Protein AF-A0A0L8I7S3-F1 (afdb_monomer)

Structure (mmCIF, N/CA/C/O backbone):
data_AF-A0A0L8I7S3-F1
#
_entry.id   AF-A0A0L8I7S3-F1
#
loop_
_atom_site.group_PDB
_atom_site.id
_atom_site.type_symbol
_atom_site.label_atom_id
_atom_site.label_alt_id
_atom_site.label_comp_id
_atom_site.label_asym_id
_atom_site.label_entity_id
_atom_site.label_seq_id
_atom_site.pdbx_PDB_ins_code
_atom_site.Cartn_x
_atom_site.Cartn_y
_atom_site.Cartn_z
_atom_site.occupancy
_atom_site.B_iso_or_equiv
_atom_site.auth_seq_id
_atom_site.auth_comp_id
_atom_site.auth_asym_id
_atom_site.auth_atom_id
_atom_site.pdbx_PDB_model_num
ATOM 1 N N . MET A 1 1 ? -35.357 -2.243 41.987 1.00 73.50 1 MET A N 1
ATOM 2 C CA . MET A 1 1 ? -34.993 -0.809 42.038 1.00 73.50 1 MET A CA 1
ATOM 3 C C . MET A 1 1 ? -33.481 -0.613 42.069 1.00 73.50 1 MET A C 1
ATOM 5 O O . MET A 1 1 ? -32.940 -0.240 41.046 1.00 73.50 1 MET A O 1
ATOM 9 N N . LEU A 1 2 ? -32.774 -0.870 43.178 1.00 90.94 2 LEU A N 1
ATOM 10 C CA . LEU A 1 2 ? -31.317 -0.629 43.246 1.00 90.94 2 LEU A CA 1
ATOM 11 C C . LEU A 1 2 ? -30.505 -1.664 42.439 1.00 90.94 2 LEU A C 1
ATOM 13 O O . LEU A 1 2 ? -29.632 -1.281 41.669 1.00 90.94 2 LEU A O 1
ATOM 17 N N . GLU A 1 3 ? -30.883 -2.942 42.532 1.00 90.94 3 GLU A N 1
ATOM 18 C CA . GLU A 1 3 ? -30.326 -4.035 41.712 1.00 90.94 3 GLU A CA 1
ATOM 19 C C . GLU A 1 3 ? -30.534 -3.807 40.210 1.00 90.94 3 GLU A C 1
ATOM 21 O O . GLU A 1 3 ? -29.585 -3.885 39.444 1.00 90.94 3 GLU A O 1
ATOM 26 N N . GLU A 1 4 ? -31.743 -3.425 39.789 1.00 91.00 4 GLU A N 1
ATOM 27 C CA . GLU A 1 4 ? -32.049 -3.143 38.375 1.00 91.00 4 GLU A CA 1
ATOM 28 C C . GLU A 1 4 ? -31.224 -1.970 37.814 1.00 91.00 4 GLU A C 1
ATOM 30 O O . GLU A 1 4 ? -30.902 -1.947 36.628 1.00 91.00 4 GLU A O 1
ATOM 35 N N . PHE A 1 5 ? -30.884 -0.974 38.642 1.00 93.06 5 PHE A N 1
ATOM 36 C CA . PHE A 1 5 ? -29.997 0.114 38.224 1.00 93.06 5 PHE A CA 1
ATOM 37 C C . PHE A 1 5 ? -28.530 -0.320 38.162 1.00 93.06 5 PHE A C 1
ATOM 39 O O . PHE A 1 5 ? -27.816 0.141 37.275 1.00 93.06 5 PHE A O 1
ATOM 46 N N . GLN A 1 6 ? -28.084 -1.206 39.057 1.00 93.94 6 GLN A N 1
ATOM 47 C CA . GLN A 1 6 ? -26.744 -1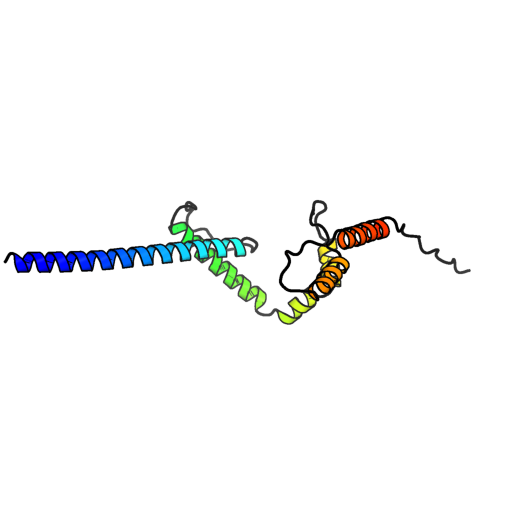.795 38.979 1.00 93.94 6 GLN A CA 1
ATOM 48 C C . GLN A 1 6 ? -26.585 -2.690 37.750 1.00 93.94 6 GLN A C 1
ATOM 50 O O . GLN A 1 6 ? -25.569 -2.594 37.070 1.00 93.94 6 GLN A O 1
ATOM 55 N N . GLU A 1 7 ? -27.591 -3.501 37.430 1.00 94.56 7 GLU A N 1
ATOM 56 C CA . GLU A 1 7 ? -27.575 -4.377 36.258 1.00 94.56 7 GLU A CA 1
ATOM 57 C C . GLU A 1 7 ? -27.499 -3.565 34.958 1.00 94.56 7 GLU A C 1
ATOM 59 O O . GLU A 1 7 ? -26.630 -3.810 34.126 1.00 94.56 7 GLU A O 1
ATOM 64 N N . LYS A 1 8 ? -28.317 -2.510 34.829 1.00 94.62 8 LYS A N 1
ATOM 65 C CA . LYS A 1 8 ? -28.259 -1.590 33.679 1.00 94.62 8 LYS A CA 1
ATOM 66 C C . LYS A 1 8 ? -26.931 -0.851 33.565 1.00 94.62 8 LYS A C 1
ATOM 68 O O . LYS A 1 8 ? -26.450 -0.633 32.458 1.00 94.62 8 LYS A O 1
ATOM 73 N N . LEU A 1 9 ? -26.353 -0.435 34.693 1.00 95.12 9 LEU A N 1
ATOM 74 C CA . LEU A 1 9 ? -25.041 0.207 34.693 1.00 95.12 9 LEU A CA 1
ATOM 75 C C . LEU A 1 9 ? -23.974 -0.760 34.176 1.00 95.12 9 LEU A C 1
ATOM 77 O O . LEU A 1 9 ? -23.171 -0.383 33.331 1.00 95.12 9 LEU A O 1
ATOM 81 N N . GLN A 1 10 ? -24.000 -2.006 34.644 1.00 95.88 10 GLN A N 1
ATOM 82 C CA . GLN A 1 10 ? -23.055 -3.031 34.224 1.00 95.88 10 GLN A CA 1
ATOM 83 C C . GLN A 1 10 ? -23.213 -3.373 32.734 1.00 95.88 10 GLN A C 1
ATOM 85 O O . GLN A 1 10 ? -22.217 -3.493 32.021 1.00 95.88 10 GLN A O 1
ATOM 90 N N . GLU A 1 11 ? -24.448 -3.469 32.238 1.00 96.00 11 GLU A N 1
ATOM 91 C CA . GLU A 1 11 ? -24.731 -3.673 30.815 1.00 96.00 11 GLU A CA 1
ATOM 92 C C . GLU A 1 11 ? -24.177 -2.518 29.962 1.00 96.00 11 GLU A C 1
ATOM 94 O O . GLU A 1 11 ? -23.434 -2.757 29.008 1.00 96.00 11 GLU A O 1
ATOM 99 N N . GLU A 1 12 ? -24.428 -1.265 30.346 1.00 95.56 12 GLU A N 1
ATOM 100 C CA . GLU A 1 12 ? -23.877 -0.098 29.645 1.00 95.56 12 GLU A CA 1
ATOM 101 C C . GLU A 1 12 ? -22.346 -0.025 29.710 1.00 95.56 12 GLU A C 1
ATOM 103 O O . GLU A 1 12 ? -21.699 0.293 28.713 1.00 95.56 12 GLU A O 1
ATOM 108 N N . GLU A 1 13 ? -21.727 -0.369 30.841 1.00 96.06 13 GLU A N 1
ATOM 109 C CA . GLU A 1 13 ? -20.265 -0.420 30.960 1.00 96.06 13 GLU A CA 1
ATOM 110 C C . GLU A 1 13 ? -19.651 -1.471 30.026 1.00 96.06 13 GLU A C 1
ATOM 112 O O . GLU A 1 13 ? -18.643 -1.200 29.363 1.00 96.06 13 GLU A O 1
ATOM 117 N N . THR A 1 14 ? -20.275 -2.648 29.914 1.00 96.38 14 THR A N 1
ATOM 118 C CA . THR A 1 14 ? -19.828 -3.687 28.975 1.00 96.38 14 THR A CA 1
ATOM 119 C C . THR A 1 14 ? -20.013 -3.255 27.522 1.00 96.38 14 THR A C 1
ATOM 121 O O . THR A 1 14 ? -19.062 -3.326 26.742 1.00 96.38 14 THR A O 1
ATOM 124 N N . SER A 1 15 ? -21.182 -2.712 27.173 1.00 95.94 15 SER A N 1
ATOM 125 C CA . SER A 1 15 ? -21.485 -2.183 25.839 1.00 95.94 15 SER A CA 1
ATOM 126 C C . SER A 1 15 ? -20.501 -1.084 25.435 1.00 95.94 15 SER A C 1
ATOM 128 O O . SER A 1 15 ? -19.911 -1.113 24.348 1.00 95.94 15 SER A O 1
ATOM 130 N N . ARG A 1 16 ? -20.227 -0.149 26.350 1.00 96.81 16 ARG A N 1
ATOM 131 C CA . ARG A 1 16 ? -19.234 0.903 26.154 1.00 96.81 16 ARG A CA 1
ATOM 132 C C . ARG A 1 16 ? -17.846 0.321 25.903 1.00 96.81 16 ARG A C 1
ATOM 134 O O . ARG A 1 16 ? -17.186 0.744 24.955 1.00 96.81 16 ARG A O 1
ATOM 141 N N . SER A 1 17 ? -17.411 -0.649 26.707 1.00 96.81 17 SER A N 1
ATOM 142 C CA . SER A 1 17 ? -16.110 -1.302 26.521 1.00 96.81 17 SER A CA 1
ATOM 143 C C . SER A 1 17 ? -16.010 -1.992 25.157 1.00 96.81 17 SER A C 1
ATOM 145 O O . SER A 1 17 ? -14.991 -1.898 24.469 1.00 96.81 17 SER A O 1
ATOM 147 N N . GLU A 1 18 ? -17.076 -2.648 24.700 1.00 97.06 18 GLU A N 1
ATOM 148 C CA . GLU A 1 18 ? -17.108 -3.252 23.369 1.00 97.06 18 GLU A CA 1
ATOM 149 C C . GLU A 1 18 ? -16.996 -2.219 22.245 1.00 97.06 18 GLU A C 1
ATOM 151 O O . GLU A 1 18 ? -16.285 -2.451 21.261 1.00 97.06 18 GLU A O 1
ATOM 156 N N . ILE A 1 19 ? -17.698 -1.091 22.366 1.00 97.19 19 ILE A N 1
ATOM 157 C CA . ILE A 1 19 ? -17.658 -0.007 21.380 1.00 97.19 19 ILE A CA 1
ATOM 158 C C . ILE A 1 19 ? -16.269 0.636 21.351 1.00 97.19 19 ILE A C 1
ATOM 160 O O . ILE A 1 19 ? -15.730 0.838 20.262 1.00 97.19 19 ILE A O 1
ATOM 164 N N . GLU A 1 20 ? -15.656 0.892 22.509 1.00 97.19 20 GLU A N 1
ATOM 165 C CA . GLU A 1 20 ? -14.284 1.409 22.603 1.00 97.19 20 GLU A CA 1
ATOM 166 C C . GLU A 1 20 ? -13.292 0.462 21.904 1.00 97.19 20 GLU A C 1
ATOM 168 O O . GLU A 1 20 ? -12.512 0.892 21.050 1.00 97.19 20 GLU A O 1
ATOM 173 N N . ASN A 1 21 ? -13.399 -0.847 22.153 1.00 97.19 21 ASN A N 1
ATOM 174 C CA . ASN A 1 21 ? -12.572 -1.857 21.488 1.00 97.19 21 ASN A CA 1
ATOM 175 C C . ASN A 1 21 ? -12.791 -1.902 19.964 1.00 97.19 21 ASN A C 1
ATOM 177 O O . ASN A 1 21 ? -11.841 -2.077 19.194 1.00 97.19 21 ASN A O 1
ATOM 181 N N . LYS A 1 22 ? -14.040 -1.773 19.498 1.00 97.25 22 LYS A N 1
ATOM 182 C CA . LYS A 1 22 ? -14.366 -1.722 18.060 1.00 97.25 22 LYS A CA 1
ATOM 183 C C . LYS A 1 22 ? -13.780 -0.467 17.414 1.00 97.25 22 LYS A C 1
ATOM 185 O O . LYS A 1 22 ? -13.188 -0.566 16.339 1.00 97.25 22 LYS A O 1
ATOM 190 N N . LEU A 1 23 ? -13.892 0.683 18.075 1.00 97.31 23 LEU A N 1
ATOM 191 C CA . LEU A 1 23 ? -13.342 1.949 17.600 1.00 97.31 23 LEU A CA 1
ATOM 192 C C . LEU A 1 23 ? -11.817 1.884 17.481 1.00 97.31 23 LEU A C 1
ATOM 194 O O . LEU A 1 23 ? -11.269 2.271 16.450 1.00 97.31 23 LEU A O 1
ATOM 198 N N . GLU A 1 24 ? -11.132 1.341 18.489 1.00 97.38 24 GLU A N 1
ATOM 199 C CA . GLU A 1 24 ? -9.675 1.197 18.462 1.00 97.38 24 GLU A CA 1
ATOM 200 C C . GLU A 1 24 ? -9.220 0.305 17.297 1.00 97.38 24 GLU A C 1
ATOM 202 O O . GLU A 1 24 ? -8.293 0.653 16.559 1.00 97.38 24 GLU A O 1
ATOM 207 N N . LYS A 1 25 ? -9.908 -0.823 17.075 1.00 97.44 25 LYS A N 1
ATOM 208 C CA . LYS A 1 25 ? -9.645 -1.710 15.931 1.00 97.44 25 LYS A CA 1
ATOM 209 C C . LYS A 1 25 ? -9.826 -0.980 14.601 1.00 97.44 25 LYS A C 1
ATOM 211 O O . LYS A 1 25 ? -8.941 -1.053 13.751 1.00 97.44 25 LYS A O 1
ATOM 216 N N . MET A 1 26 ? -10.927 -0.248 14.430 1.00 97.38 26 MET A N 1
ATOM 217 C CA . MET A 1 26 ? -11.188 0.511 13.202 1.00 97.38 26 MET A CA 1
ATOM 218 C C . MET A 1 26 ? -10.155 1.616 12.981 1.00 97.38 26 MET A C 1
ATOM 220 O O . MET A 1 26 ? -9.677 1.792 11.863 1.00 97.38 26 MET A O 1
ATOM 224 N N . SER A 1 27 ? -9.736 2.306 14.043 1.00 95.94 27 SER A N 1
ATOM 225 C CA . SER A 1 27 ? -8.680 3.315 13.961 1.00 95.94 27 SER A CA 1
ATOM 226 C C . SER A 1 27 ? -7.345 2.713 13.516 1.00 95.94 27 SER A C 1
ATOM 228 O O . SER A 1 27 ? -6.650 3.320 12.701 1.00 95.94 27 SER A O 1
ATOM 230 N N . LYS A 1 28 ? -6.981 1.523 14.016 1.00 96.62 28 LYS A N 1
ATOM 231 C CA . LYS A 1 28 ? -5.761 0.813 13.590 1.00 96.62 28 LYS A CA 1
ATOM 232 C C . LYS A 1 28 ? -5.828 0.418 12.117 1.00 96.62 28 LYS A C 1
ATOM 234 O O . LYS A 1 28 ? -4.866 0.652 11.392 1.00 96.62 28 LYS A O 1
ATOM 239 N N . ILE A 1 29 ? -6.964 -0.120 11.670 1.00 96.50 29 ILE A N 1
ATOM 240 C CA . ILE A 1 29 ? -7.180 -0.487 10.263 1.00 96.50 29 ILE A CA 1
ATOM 241 C C . ILE A 1 29 ? -7.066 0.751 9.367 1.00 96.50 29 ILE A C 1
ATOM 243 O O . ILE A 1 29 ? -6.347 0.722 8.374 1.00 96.50 29 ILE A O 1
ATOM 247 N N . LEU A 1 30 ? -7.706 1.865 9.731 1.00 92.56 30 LEU A N 1
ATOM 248 C CA . LEU A 1 30 ? -7.632 3.108 8.957 1.00 92.56 30 LEU A CA 1
ATOM 249 C C . LEU A 1 30 ? -6.202 3.650 8.854 1.00 92.56 30 LEU A C 1
ATOM 251 O O . LEU A 1 30 ? -5.796 4.107 7.787 1.00 92.56 30 LEU A O 1
ATOM 255 N N . LEU A 1 31 ? -5.418 3.563 9.932 1.00 92.44 31 LEU A N 1
ATOM 256 C CA . LEU A 1 31 ? -4.011 3.960 9.914 1.00 92.44 31 LEU A CA 1
ATOM 257 C C . LEU A 1 31 ? -3.183 3.071 8.972 1.00 92.44 31 LEU A C 1
ATOM 259 O O . LEU A 1 31 ? -2.355 3.577 8.217 1.00 92.44 31 LEU A O 1
ATOM 263 N N . GLN A 1 32 ? -3.431 1.758 8.986 1.00 94.50 32 GLN A N 1
ATOM 264 C CA . GLN A 1 32 ? -2.785 0.809 8.075 1.00 94.50 32 GLN A CA 1
ATOM 265 C C . GLN A 1 32 ? -3.151 1.087 6.616 1.00 94.50 32 GLN A C 1
ATOM 267 O O . GLN A 1 32 ? -2.267 1.099 5.765 1.00 94.50 32 GLN A O 1
ATOM 272 N N . VAL A 1 33 ? -4.428 1.362 6.330 1.00 93.19 33 VAL A N 1
ATOM 273 C CA . VAL A 1 33 ? -4.892 1.726 4.983 1.00 93.19 33 VAL A CA 1
ATOM 274 C C . VAL A 1 33 ? -4.216 3.011 4.516 1.00 93.19 33 VAL A C 1
ATOM 276 O O . VAL A 1 33 ? -3.666 3.031 3.420 1.00 93.19 33 VAL A O 1
ATOM 279 N N . LYS A 1 34 ? -4.173 4.052 5.359 1.00 91.31 34 LYS A N 1
ATOM 280 C CA . LYS A 1 34 ? -3.466 5.301 5.046 1.00 91.31 34 LYS A CA 1
ATOM 281 C C . LYS A 1 34 ? -1.997 5.045 4.701 1.00 91.31 34 LYS A C 1
ATOM 283 O O . LYS A 1 34 ? -1.546 5.456 3.639 1.00 91.31 34 LYS A O 1
ATOM 288 N N . SER A 1 35 ? -1.284 4.308 5.553 1.00 91.06 35 SER A N 1
ATOM 289 C CA . SER A 1 35 ? 0.117 3.950 5.304 1.00 91.06 35 SER A CA 1
ATOM 290 C C . SER A 1 35 ? 0.279 3.150 4.009 1.00 91.06 35 SER A C 1
ATOM 292 O O . SER A 1 35 ? 1.235 3.359 3.271 1.00 91.06 35 SER A O 1
ATOM 294 N N . GLY A 1 36 ? -0.649 2.237 3.709 1.00 92.69 36 GLY A N 1
ATOM 295 C CA . GLY A 1 36 ? -0.651 1.468 2.465 1.00 92.69 36 GLY A CA 1
ATOM 296 C C . GLY A 1 36 ? -0.798 2.350 1.224 1.00 92.69 36 GLY A C 1
ATOM 297 O O . GLY A 1 36 ? -0.101 2.127 0.235 1.00 92.69 36 GLY A O 1
ATOM 298 N N . ILE A 1 37 ? -1.648 3.377 1.294 1.00 92.00 37 ILE A N 1
ATOM 299 C CA . ILE A 1 37 ? -1.823 4.367 0.223 1.00 92.00 37 ILE A CA 1
ATOM 300 C C . ILE A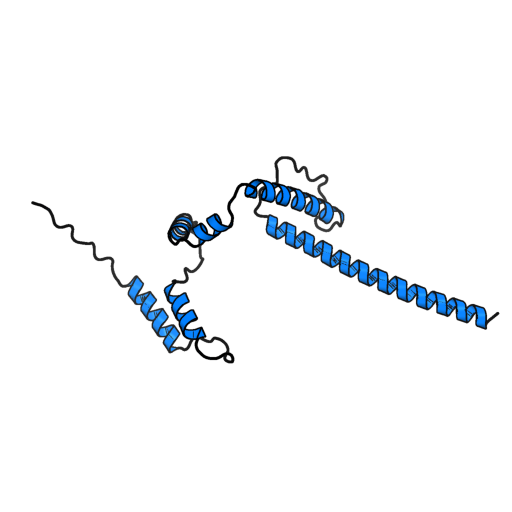 1 37 ? -0.553 5.207 0.056 1.00 92.00 37 ILE A C 1
ATOM 302 O O . ILE A 1 37 ? -0.082 5.357 -1.069 1.00 92.00 37 ILE A O 1
ATOM 306 N N . ASP A 1 38 ? 0.057 5.665 1.154 1.00 89.88 38 ASP A N 1
ATOM 307 C CA . ASP A 1 38 ? 1.330 6.398 1.116 1.00 89.88 38 ASP A CA 1
ATOM 308 C C . ASP A 1 38 ? 2.441 5.558 0.450 1.00 89.88 38 ASP A C 1
ATOM 310 O O . ASP A 1 38 ? 3.156 6.034 -0.435 1.00 89.88 38 ASP A O 1
ATOM 314 N N . HIS A 1 39 ? 2.557 4.275 0.815 1.00 92.38 39 HIS A N 1
ATOM 315 C CA . HIS A 1 39 ? 3.523 3.354 0.203 1.00 92.38 39 HIS A CA 1
ATOM 316 C C . HIS A 1 39 ? 3.260 3.116 -1.285 1.00 92.38 39 HIS A C 1
ATOM 318 O O . HIS A 1 39 ? 4.203 3.011 -2.076 1.00 92.38 39 HIS A O 1
ATOM 324 N N . LEU A 1 40 ? 1.991 3.006 -1.678 1.00 92.25 40 LEU A N 1
ATOM 325 C CA . LEU A 1 40 ? 1.615 2.856 -3.077 1.00 92.25 40 LEU A CA 1
ATOM 326 C C . LEU A 1 40 ? 1.987 4.113 -3.874 1.00 92.25 40 LEU A C 1
ATOM 328 O O . LEU A 1 40 ? 2.595 4.005 -4.939 1.00 92.25 40 LEU A O 1
ATOM 332 N N . ALA A 1 41 ? 1.694 5.295 -3.332 1.00 90.12 41 ALA A N 1
ATOM 333 C CA . ALA A 1 41 ? 2.026 6.572 -3.952 1.00 90.12 41 ALA A CA 1
ATOM 334 C C . ALA A 1 41 ? 3.541 6.734 -4.162 1.00 90.12 41 ALA A C 1
ATOM 336 O O . ALA A 1 41 ? 3.963 7.178 -5.235 1.00 90.12 41 ALA A O 1
ATOM 337 N N . ASP A 1 42 ? 4.355 6.319 -3.187 1.00 90.38 42 ASP A N 1
ATOM 338 C CA . ASP A 1 42 ? 5.819 6.344 -3.282 1.00 90.38 42 ASP A CA 1
ATOM 339 C C . ASP A 1 42 ? 6.340 5.412 -4.389 1.00 90.38 42 ASP A C 1
ATOM 341 O O . ASP A 1 42 ? 7.112 5.832 -5.256 1.00 90.38 42 ASP A O 1
ATOM 345 N N . ARG A 1 43 ? 5.829 4.173 -4.466 1.00 90.81 43 ARG A N 1
ATOM 346 C CA . ARG A 1 43 ? 6.190 3.227 -5.542 1.00 90.81 43 ARG A CA 1
ATOM 347 C C . ARG A 1 43 ? 5.815 3.731 -6.933 1.00 90.81 43 ARG A C 1
ATOM 349 O O . ARG A 1 43 ? 6.532 3.476 -7.898 1.00 90.81 43 ARG A O 1
ATOM 356 N N . LEU A 1 44 ? 4.704 4.453 -7.046 1.00 89.12 44 LEU A N 1
ATOM 357 C CA . LEU A 1 44 ? 4.216 5.004 -8.310 1.00 89.12 44 LEU A CA 1
ATOM 358 C C . LEU A 1 44 ? 4.779 6.407 -8.605 1.00 89.12 44 LEU A C 1
ATOM 360 O O . LEU A 1 44 ? 4.395 7.029 -9.602 1.00 89.12 44 LEU A O 1
ATOM 364 N N . SER A 1 45 ? 5.683 6.938 -7.775 1.00 85.62 45 SER A N 1
ATOM 365 C CA . SER A 1 45 ? 6.233 8.296 -7.913 1.00 85.62 45 SER A CA 1
ATOM 366 C C . SER A 1 45 ? 6.994 8.513 -9.229 1.00 85.62 45 SER A C 1
ATOM 368 O O . SER A 1 45 ? 6.952 9.606 -9.793 1.00 85.62 45 SER A O 1
ATOM 370 N N . HIS A 1 46 ? 7.622 7.464 -9.766 1.00 83.88 46 HIS A N 1
ATOM 371 C CA . HIS A 1 46 ? 8.393 7.510 -11.014 1.00 83.88 46 HIS A CA 1
ATOM 372 C C . HIS A 1 46 ? 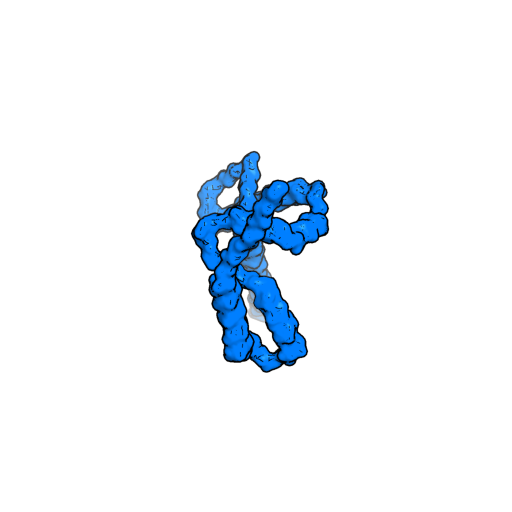7.529 7.524 -12.283 1.00 83.88 46 HIS A C 1
ATOM 374 O O . HIS A 1 46 ? 8.015 7.871 -13.363 1.00 83.88 46 HIS A O 1
ATOM 380 N N . LEU A 1 47 ? 6.249 7.161 -12.173 1.00 83.31 47 LEU A N 1
ATOM 381 C CA . LEU A 1 47 ? 5.320 7.192 -13.295 1.00 83.31 47 LEU A CA 1
ATOM 382 C C . LEU A 1 47 ? 4.838 8.623 -13.533 1.00 83.31 47 LEU A C 1
ATOM 384 O O . LEU A 1 47 ? 4.419 9.328 -12.610 1.00 83.31 47 LEU A O 1
ATOM 388 N N . LYS A 1 48 ? 4.862 9.049 -14.800 1.00 79.62 48 LYS A N 1
ATOM 389 C CA . LYS A 1 48 ? 4.347 10.364 -15.196 1.00 79.62 48 LYS A CA 1
ATOM 390 C C . LYS A 1 48 ? 2.854 10.434 -14.905 1.00 79.62 48 LYS A C 1
ATOM 392 O O . LYS A 1 48 ? 2.095 9.626 -15.441 1.00 79.62 48 LYS A O 1
ATOM 397 N N . THR A 1 49 ? 2.452 11.441 -14.134 1.00 74.75 49 THR A N 1
ATOM 398 C CA . THR A 1 49 ? 1.043 11.749 -13.888 1.00 74.75 49 THR A CA 1
ATOM 399 C C . THR A 1 49 ? 0.298 11.888 -15.223 1.00 74.75 49 THR A C 1
ATOM 401 O O . THR A 1 49 ? 0.797 12.573 -16.128 1.00 74.75 49 THR A O 1
ATOM 404 N N . PRO A 1 50 ? -0.847 11.209 -15.397 1.00 71.19 50 PRO A N 1
ATOM 405 C CA . PRO A 1 50 ? -1.620 11.287 -16.627 1.00 71.19 50 PRO A CA 1
ATOM 406 C C . PRO A 1 50 ? -2.103 12.719 -16.898 1.00 71.19 50 PRO A C 1
ATOM 408 O O . PRO A 1 50 ? -2.367 13.513 -15.994 1.00 71.19 50 PRO A O 1
ATOM 411 N N . LYS A 1 51 ? -2.153 13.077 -18.187 1.00 59.88 51 LYS A N 1
ATOM 412 C CA . LYS A 1 51 ? -2.548 14.411 -18.658 1.00 59.88 51 LYS A CA 1
ATOM 413 C C . LYS A 1 51 ? -4.061 14.557 -18.484 1.00 59.88 51 LYS A C 1
ATOM 415 O O . LYS A 1 51 ? -4.811 14.188 -19.377 1.00 59.88 51 LYS A O 1
ATOM 420 N N . GLY A 1 52 ? -4.487 15.049 -17.330 1.00 59.66 52 GLY A N 1
ATOM 421 C CA . GLY A 1 52 ? -5.902 15.155 -16.968 1.00 59.66 52 GLY A CA 1
ATOM 422 C C . GLY A 1 52 ? -6.124 15.251 -15.463 1.00 59.66 52 GLY A C 1
ATOM 423 O O . GLY A 1 52 ? -7.119 15.829 -15.044 1.00 59.66 52 GLY A O 1
ATOM 424 N N . TYR A 1 53 ? -5.154 14.790 -14.665 1.00 63.41 53 TYR A N 1
ATOM 425 C CA . TYR A 1 53 ? -5.198 14.930 -13.218 1.00 63.41 53 TYR A CA 1
ATOM 426 C C . TYR A 1 53 ? -5.054 16.399 -12.807 1.00 63.41 53 TYR A C 1
ATOM 428 O O . TYR A 1 53 ? -3.953 16.955 -12.724 1.00 63.41 53 TYR A O 1
ATOM 436 N N . THR A 1 54 ? -6.182 17.053 -12.564 1.00 58.41 54 THR A N 1
ATOM 437 C CA . THR A 1 54 ? -6.231 18.288 -11.791 1.00 58.41 54 THR A CA 1
ATOM 438 C C . THR A 1 54 ? -6.432 17.884 -10.342 1.00 58.41 54 THR A C 1
ATOM 440 O O . THR A 1 54 ? -7.536 17.471 -9.997 1.00 58.41 54 THR A O 1
ATOM 443 N N . ALA A 1 55 ? -5.390 17.994 -9.509 1.00 59.69 55 ALA A N 1
ATOM 444 C CA . ALA A 1 55 ? -5.543 17.875 -8.058 1.00 59.69 55 ALA A CA 1
ATOM 445 C C . ALA A 1 55 ? -6.718 18.772 -7.654 1.00 59.69 55 ALA A C 1
ATOM 447 O O . ALA A 1 55 ? -6.654 19.992 -7.856 1.00 59.69 55 ALA A O 1
ATOM 448 N N . SER A 1 56 ? -7.817 18.163 -7.198 1.00 57.31 56 SER A N 1
ATOM 449 C CA . SER A 1 56 ? -9.111 18.853 -7.104 1.00 57.31 56 SER A CA 1
ATOM 450 C C . SER A 1 56 ? -9.065 20.017 -6.108 1.00 57.31 56 SER A C 1
ATOM 452 O O . SER A 1 56 ? -9.918 20.902 -6.140 1.00 57.31 56 SER A O 1
ATOM 454 N N . THR A 1 57 ? -8.037 20.061 -5.263 1.00 58.91 57 THR A N 1
ATOM 455 C CA . THR A 1 57 ? -7.792 21.080 -4.249 1.00 58.91 57 THR A CA 1
ATOM 456 C C . THR A 1 57 ? -6.317 21.005 -3.833 1.00 58.91 57 THR A C 1
ATOM 458 O O . THR A 1 57 ? -5.732 19.926 -3.762 1.00 58.91 57 THR A O 1
ATOM 461 N N . LYS A 1 58 ? -5.671 22.144 -3.538 1.00 63.19 58 LYS A N 1
ATOM 462 C CA . LYS A 1 58 ? -4.340 22.159 -2.895 1.00 63.19 58 LYS A CA 1
ATOM 463 C C . LYS A 1 58 ? -4.496 21.735 -1.432 1.00 63.19 58 LYS A C 1
ATOM 465 O O . LYS A 1 58 ? -4.503 22.577 -0.537 1.00 63.19 58 LYS A O 1
ATOM 470 N N . LEU A 1 59 ? -4.708 20.444 -1.211 1.00 69.19 59 LEU A N 1
ATOM 471 C CA . LEU A 1 59 ? -4.904 19.869 0.111 1.00 69.19 59 LEU A CA 1
ATOM 472 C C . LEU A 1 59 ? -3.571 19.802 0.853 1.00 69.19 59 LEU A C 1
ATOM 474 O O . LEU A 1 59 ? -2.513 19.572 0.264 1.00 69.19 59 LEU A O 1
ATOM 478 N N . SER A 1 60 ? -3.620 20.024 2.166 1.00 72.62 60 SER A N 1
ATOM 479 C CA . SER A 1 60 ? -2.440 19.839 3.008 1.00 72.62 60 SER A CA 1
ATOM 480 C C . SER A 1 60 ? -2.051 18.356 3.011 1.00 72.62 60 SER A C 1
ATOM 482 O O . SER A 1 60 ? -2.939 17.530 3.237 1.00 72.62 60 SER A O 1
ATOM 484 N N . PRO A 1 61 ? -0.759 18.000 2.884 1.00 71.00 61 PRO A N 1
ATOM 485 C CA . PRO A 1 61 ? -0.285 16.613 2.985 1.00 71.00 61 PRO A CA 1
ATOM 486 C C . PRO A 1 61 ? -0.656 15.923 4.307 1.00 71.00 61 PRO A C 1
ATOM 488 O O . PRO A 1 61 ? -0.671 14.703 4.411 1.00 71.00 61 PRO A O 1
ATOM 491 N N . SER A 1 62 ? -0.954 16.707 5.345 1.00 73.19 62 SER A N 1
ATOM 492 C CA . SER A 1 62 ? -1.397 16.215 6.652 1.00 73.19 62 SER A CA 1
ATOM 493 C C . SER A 1 62 ? -2.907 15.971 6.757 1.00 73.19 62 SER A C 1
ATOM 495 O O . SER A 1 62 ? -3.356 15.409 7.755 1.00 73.19 62 SER A O 1
ATOM 497 N N . SER A 1 63 ? -3.700 16.396 5.769 1.00 78.00 63 SER A N 1
ATOM 498 C CA . SER A 1 63 ? -5.157 16.240 5.786 1.00 78.00 63 SER A CA 1
ATOM 499 C C . SER A 1 63 ? -5.578 14.816 5.416 1.00 78.00 63 SER A C 1
ATOM 501 O O . SER A 1 63 ? -4.935 14.157 4.605 1.00 78.00 63 SER A O 1
ATOM 503 N N . ASN A 1 64 ? -6.686 14.333 5.982 1.00 75.94 64 ASN A N 1
ATOM 504 C CA . ASN A 1 64 ? -7.244 13.033 5.587 1.00 75.94 64 ASN A CA 1
ATOM 505 C C . ASN A 1 64 ? -7.768 13.048 4.143 1.00 75.94 64 ASN A C 1
ATOM 507 O O . ASN A 1 64 ? -7.746 12.026 3.470 1.00 75.94 64 ASN A O 1
ATOM 511 N N . GLU A 1 65 ? -8.197 14.211 3.655 1.00 79.75 65 GLU A N 1
ATOM 512 C CA . GLU A 1 65 ? -8.674 14.396 2.284 1.00 79.75 65 GLU A CA 1
ATOM 513 C C . GLU A 1 65 ? -7.547 14.198 1.254 1.00 79.75 65 GLU A C 1
ATOM 515 O O . GLU A 1 65 ? -7.783 13.665 0.175 1.00 79.75 65 GLU A O 1
ATOM 520 N N . TYR A 1 66 ? -6.298 14.520 1.617 1.00 83.44 66 TYR A N 1
ATOM 521 C CA . TYR A 1 66 ? -5.121 14.270 0.777 1.00 83.44 66 TYR A CA 1
ATOM 522 C C . TYR A 1 66 ? -4.904 12.780 0.474 1.00 83.44 66 TYR A C 1
ATOM 524 O O . TYR A 1 66 ? -4.452 12.437 -0.613 1.00 83.44 66 TYR A O 1
ATOM 532 N N . VAL A 1 67 ? -5.279 11.885 1.395 1.00 85.94 67 VAL A N 1
ATOM 533 C CA . VAL A 1 67 ? -5.180 10.428 1.190 1.00 85.94 67 VAL A CA 1
ATOM 534 C C . VAL A 1 67 ? -6.122 9.966 0.074 1.00 85.94 67 VAL A C 1
ATOM 536 O O . VAL A 1 67 ? -5.778 9.068 -0.689 1.00 85.94 67 VAL A O 1
ATOM 539 N N . LEU A 1 68 ? -7.297 10.590 -0.051 1.00 85.94 68 LEU A N 1
ATOM 540 C CA . LEU A 1 68 ? -8.252 10.276 -1.118 1.00 85.94 68 LEU A CA 1
ATOM 541 C C . LEU A 1 68 ? -7.737 10.748 -2.483 1.00 85.94 68 LEU A C 1
ATOM 543 O O . LEU A 1 68 ? -7.826 10.004 -3.455 1.00 85.94 68 LEU A O 1
ATOM 547 N N . ASP A 1 69 ? -7.149 11.946 -2.537 1.00 85.69 69 ASP A N 1
ATOM 548 C CA . ASP A 1 69 ? -6.511 12.485 -3.747 1.00 85.69 69 ASP A CA 1
ATOM 549 C C . ASP A 1 69 ? -5.331 11.593 -4.182 1.00 85.69 69 ASP A C 1
ATOM 551 O O . ASP A 1 69 ? -5.247 11.165 -5.332 1.00 85.69 69 ASP A O 1
ATOM 555 N N . GLN A 1 70 ? -4.474 11.188 -3.236 1.00 87.69 70 GLN A N 1
ATOM 556 C CA . GLN A 1 70 ? -3.402 10.228 -3.505 1.00 87.69 70 GLN A CA 1
ATOM 557 C C . GLN A 1 70 ? -3.917 8.880 -4.012 1.00 87.69 70 GLN A C 1
ATOM 559 O O . GLN A 1 70 ? -3.309 8.308 -4.917 1.00 87.69 70 GLN A O 1
ATOM 564 N N . LEU A 1 71 ? -5.011 8.364 -3.448 1.00 90.00 71 LEU A N 1
ATOM 565 C CA . LEU A 1 71 ? -5.600 7.105 -3.893 1.00 90.00 71 LEU A CA 1
ATOM 566 C C . LEU A 1 71 ? -6.103 7.208 -5.340 1.00 90.00 71 LEU A C 1
ATOM 568 O O . LEU A 1 71 ? -5.798 6.324 -6.138 1.00 90.00 71 LEU A O 1
ATOM 572 N N . ALA A 1 72 ? -6.780 8.304 -5.694 1.00 88.31 72 ALA A N 1
ATOM 573 C CA . ALA A 1 72 ? -7.224 8.566 -7.064 1.00 88.31 72 ALA A CA 1
ATOM 574 C C . ALA A 1 72 ? -6.037 8.671 -8.039 1.00 88.31 72 ALA A C 1
ATOM 576 O O . ALA A 1 72 ? -6.038 8.062 -9.107 1.00 88.31 72 ALA A O 1
ATOM 577 N N . LEU A 1 73 ? -4.966 9.370 -7.647 1.00 87.88 73 LEU A N 1
ATOM 578 C CA . LEU A 1 73 ? -3.735 9.437 -8.439 1.00 87.88 73 LEU A CA 1
ATOM 579 C C . LEU A 1 73 ? -3.112 8.047 -8.648 1.00 87.88 73 LEU A C 1
ATOM 581 O O . LEU A 1 73 ? -2.615 7.738 -9.734 1.00 87.88 73 LEU A O 1
ATOM 585 N N . CYS A 1 74 ? -3.087 7.219 -7.600 1.00 91.00 74 CYS A N 1
ATOM 586 C CA . CYS A 1 74 ? -2.568 5.859 -7.685 1.00 91.00 74 CYS A CA 1
ATOM 587 C C . CYS A 1 74 ? -3.403 5.011 -8.645 1.00 91.00 74 CYS A C 1
ATOM 589 O O . CYS A 1 74 ? -2.824 4.313 -9.474 1.00 91.00 74 CYS A O 1
ATOM 591 N N . GLU A 1 75 ? -4.731 5.105 -8.573 1.00 90.38 75 GLU A N 1
ATOM 592 C CA . GLU A 1 75 ? -5.651 4.418 -9.481 1.00 90.38 75 GLU A CA 1
ATOM 593 C C . GLU A 1 75 ? -5.367 4.778 -10.944 1.00 90.38 75 GLU A C 1
ATOM 595 O O . GLU A 1 75 ? -5.097 3.888 -11.748 1.00 90.38 75 GLU A O 1
ATOM 600 N N . GLU A 1 76 ? -5.323 6.068 -11.290 1.00 89.19 76 GLU A N 1
ATOM 601 C CA . GLU A 1 76 ? -5.069 6.484 -12.674 1.00 89.19 76 GLU A CA 1
ATOM 602 C C . GLU A 1 76 ? -3.693 6.023 -13.182 1.00 89.19 76 GLU A C 1
ATOM 604 O O . GLU A 1 76 ? -3.543 5.609 -14.336 1.00 89.19 76 GLU A O 1
ATOM 609 N N . LYS A 1 77 ? -2.665 6.077 -12.324 1.00 89.75 77 LYS A N 1
ATOM 610 C CA . LYS A 1 77 ? -1.322 5.591 -12.668 1.00 89.75 77 LYS A CA 1
ATOM 611 C C . LYS A 1 77 ? -1.300 4.082 -12.892 1.00 89.75 77 LYS A C 1
ATOM 613 O O . LYS A 1 77 ? -0.615 3.636 -13.809 1.00 89.75 77 LYS A O 1
ATOM 618 N N . LEU A 1 78 ? -2.018 3.312 -12.076 1.00 90.88 78 LEU A N 1
ATOM 619 C CA . LEU A 1 78 ? -2.112 1.858 -12.212 1.00 90.88 78 LEU A CA 1
ATOM 620 C C . LEU A 1 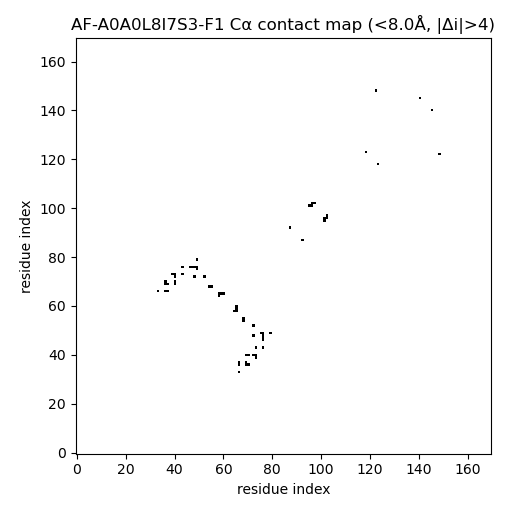78 ? -2.914 1.450 -13.447 1.00 90.88 78 LEU A C 1
ATOM 622 O O . LEU A 1 78 ? -2.497 0.530 -14.141 1.00 90.88 78 LEU A O 1
ATOM 626 N N . LEU A 1 79 ? -4.007 2.149 -13.761 1.00 90.00 79 LEU A N 1
ATOM 627 C CA . LEU A 1 79 ? -4.770 1.921 -14.991 1.00 90.00 79 LEU A CA 1
ATOM 628 C C . LEU A 1 79 ? -3.902 2.158 -16.223 1.00 90.00 79 LEU A C 1
ATOM 630 O O . LEU A 1 79 ? -3.808 1.299 -17.091 1.00 90.00 79 LEU A O 1
ATOM 634 N N . LYS A 1 80 ? -3.174 3.277 -16.249 1.00 87.12 80 LYS A N 1
ATOM 635 C CA . LYS A 1 80 ? -2.238 3.554 -17.335 1.00 87.12 80 LYS A CA 1
ATOM 636 C C . LYS A 1 80 ? -1.131 2.503 -17.433 1.00 87.12 80 LYS A C 1
ATOM 638 O O . LYS A 1 80 ? -0.751 2.123 -18.531 1.00 87.12 80 LYS A O 1
ATOM 643 N N . LEU A 1 81 ? -0.608 2.043 -16.297 1.00 88.12 81 LEU A N 1
ATOM 644 C CA . LEU A 1 81 ? 0.382 0.970 -16.272 1.00 88.12 81 LEU A CA 1
ATOM 645 C C . LEU A 1 81 ? -0.203 -0.310 -16.884 1.00 88.12 81 LEU A C 1
ATOM 647 O O . LEU A 1 81 ? 0.441 -0.946 -17.705 1.00 88.12 81 LEU A O 1
ATOM 651 N N . MET A 1 82 ? -1.433 -0.665 -16.523 1.00 88.06 82 MET A N 1
ATOM 652 C CA . MET A 1 82 ? -2.122 -1.829 -17.072 1.00 88.06 82 MET A CA 1
ATOM 653 C C . MET A 1 82 ? -2.309 -1.721 -18.592 1.00 88.06 82 MET A C 1
ATOM 655 O O . MET A 1 82 ? -2.063 -2.702 -19.289 1.00 88.06 82 MET A O 1
ATOM 659 N N . ASP A 1 83 ? -2.661 -0.538 -19.103 1.00 87.88 83 ASP A N 1
ATOM 660 C CA . ASP A 1 83 ? -2.752 -0.274 -20.544 1.00 87.88 83 ASP A CA 1
ATOM 661 C C . ASP A 1 83 ? -1.379 -0.381 -21.230 1.00 87.88 83 ASP A C 1
ATOM 663 O O . ASP A 1 83 ? -1.244 -1.056 -22.250 1.00 87.88 83 ASP A O 1
ATOM 667 N N . ASP A 1 84 ? -0.340 0.235 -20.651 1.00 85.38 84 ASP A N 1
ATOM 668 C CA . ASP A 1 84 ? 1.031 0.220 -21.183 1.00 85.38 84 ASP A CA 1
ATOM 669 C C . ASP A 1 84 ? 1.602 -1.216 -21.260 1.00 85.38 84 ASP A C 1
ATOM 671 O O . ASP A 1 84 ? 2.440 -1.505 -22.117 1.00 85.38 84 ASP A O 1
ATOM 675 N N . PHE A 1 85 ? 1.148 -2.120 -20.383 1.00 86.12 85 PHE A N 1
ATOM 676 C CA . PHE A 1 85 ? 1.563 -3.526 -20.336 1.00 86.12 85 PHE A CA 1
ATOM 677 C C . PHE A 1 85 ? 0.593 -4.504 -21.017 1.00 86.12 85 PHE A C 1
ATOM 679 O O . PHE A 1 85 ? 0.909 -5.690 -21.083 1.00 86.12 85 PHE A O 1
ATOM 686 N N . HIS A 1 86 ? -0.546 -4.049 -21.552 1.00 84.56 86 HIS A N 1
ATOM 687 C CA . HIS A 1 86 ? -1.578 -4.933 -22.113 1.00 84.56 86 HIS A CA 1
ATOM 688 C C . HIS A 1 86 ? -1.054 -5.834 -23.244 1.00 84.56 86 HIS A C 1
ATOM 690 O O . HIS A 1 86 ? -1.368 -7.022 -23.288 1.00 84.56 86 HIS A O 1
ATOM 696 N N . ASP A 1 87 ? -0.199 -5.281 -24.107 1.00 83.88 87 ASP A N 1
ATOM 697 C CA . ASP A 1 87 ? 0.374 -5.970 -25.271 1.00 83.88 87 ASP A CA 1
ATOM 698 C C . ASP A 1 87 ? 1.848 -6.377 -25.066 1.00 83.88 87 ASP A C 1
ATOM 700 O O . ASP A 1 87 ? 2.552 -6.728 -26.019 1.00 83.88 87 ASP A O 1
ATOM 704 N N . VAL A 1 88 ? 2.353 -6.301 -23.830 1.00 84.81 88 VAL A N 1
ATOM 705 C CA . VAL A 1 88 ? 3.756 -6.586 -23.511 1.00 84.81 88 VAL A CA 1
ATOM 706 C C . VAL A 1 88 ? 3.890 -7.994 -22.943 1.00 84.81 88 VAL A C 1
ATOM 708 O O . VAL A 1 88 ? 3.386 -8.307 -21.869 1.00 84.81 88 VAL A O 1
ATOM 711 N N . ASP A 1 89 ? 4.651 -8.836 -23.639 1.00 86.75 89 ASP A N 1
ATOM 712 C CA . ASP A 1 89 ? 5.058 -10.146 -23.132 1.00 86.75 89 ASP A CA 1
ATOM 713 C C . ASP A 1 89 ? 6.113 -9.977 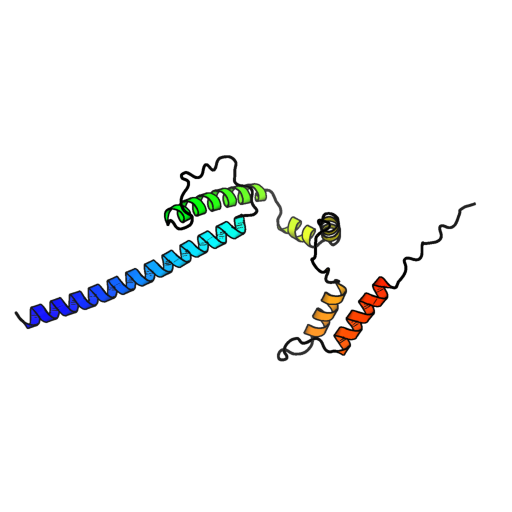-22.025 1.00 86.75 89 ASP A C 1
ATOM 715 O O . ASP A 1 89 ? 7.306 -9.792 -22.289 1.00 86.75 89 ASP A O 1
ATOM 719 N N . LEU A 1 90 ? 5.647 -10.006 -20.775 1.00 84.31 90 LEU A N 1
ATOM 720 C CA . LEU A 1 90 ? 6.479 -9.831 -19.586 1.00 84.31 90 LEU A CA 1
ATOM 721 C C . LEU A 1 90 ? 7.569 -10.899 -19.464 1.00 84.31 90 LEU A C 1
ATOM 723 O O . LEU A 1 90 ? 8.674 -10.566 -19.043 1.00 84.31 90 LEU A O 1
ATOM 727 N N . GLU A 1 91 ? 7.305 -12.146 -19.862 1.00 84.94 91 GLU A N 1
ATOM 728 C CA . GLU A 1 91 ? 8.298 -13.226 -19.789 1.00 84.94 91 GLU A CA 1
ATOM 729 C C . GLU A 1 91 ? 9.442 -12.969 -20.767 1.00 84.94 91 GLU A C 1
ATOM 731 O O . GLU A 1 91 ? 10.622 -13.110 -20.435 1.00 84.94 91 GLU A O 1
ATOM 736 N N . LYS A 1 92 ? 9.102 -12.513 -21.974 1.00 86.25 92 LYS A N 1
ATOM 737 C CA . LYS A 1 92 ? 10.100 -12.116 -22.964 1.00 86.25 92 LYS A CA 1
ATOM 738 C C . LYS A 1 92 ? 10.896 -10.895 -22.515 1.00 86.25 92 LYS A C 1
ATOM 740 O O . LYS A 1 92 ? 12.109 -10.875 -22.714 1.00 86.25 92 LYS A O 1
ATOM 745 N N . VAL A 1 93 ? 10.248 -9.893 -21.918 1.00 83.56 93 VAL A N 1
ATOM 746 C CA . VAL A 1 93 ? 10.942 -8.714 -21.374 1.00 83.56 93 VAL A CA 1
ATOM 747 C C . VAL A 1 93 ? 11.868 -9.115 -20.230 1.00 83.56 93 VAL A C 1
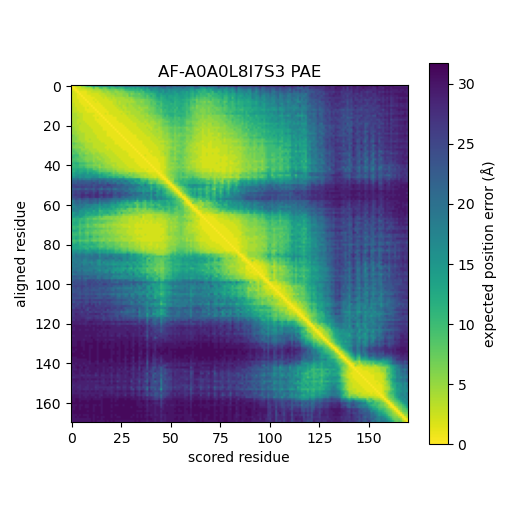ATOM 749 O O . VAL A 1 93 ? 13.014 -8.680 -20.208 1.00 83.56 93 VAL A O 1
ATOM 752 N N . GLN A 1 94 ? 11.423 -9.983 -19.323 1.00 82.19 94 GLN A N 1
ATOM 753 C CA . GLN A 1 94 ? 12.247 -10.477 -18.224 1.00 82.19 94 GLN A CA 1
ATOM 754 C C . GLN A 1 94 ? 13.476 -11.226 -18.745 1.00 82.19 94 GLN A C 1
ATOM 756 O O . GLN A 1 94 ? 14.591 -10.940 -18.320 1.00 82.19 94 GLN A O 1
ATOM 761 N N . LYS A 1 95 ? 13.298 -12.096 -19.742 1.00 85.69 95 LYS A N 1
ATOM 762 C CA . LYS A 1 95 ? 14.412 -12.792 -20.391 1.00 85.69 95 LYS A CA 1
ATOM 763 C C . LYS A 1 95 ? 15.395 -11.826 -21.062 1.00 85.69 95 LYS A C 1
ATOM 765 O O . LYS A 1 95 ? 16.598 -12.002 -20.947 1.00 85.69 95 LYS A O 1
ATOM 770 N N . GLN A 1 96 ? 14.898 -10.771 -21.708 1.00 80.88 96 GLN A N 1
ATOM 771 C CA . GLN A 1 96 ? 15.750 -9.715 -22.269 1.00 80.88 96 GLN A CA 1
ATOM 772 C C . GLN A 1 96 ? 16.487 -8.906 -21.196 1.00 80.88 96 GLN A C 1
ATOM 774 O O . GLN A 1 96 ? 17.564 -8.382 -21.463 1.00 80.88 96 GLN A O 1
ATOM 779 N N . MET A 1 97 ? 15.922 -8.776 -19.994 1.00 75.12 97 MET A N 1
ATOM 780 C CA . MET A 1 97 ? 16.595 -8.122 -18.871 1.00 75.12 97 MET A CA 1
ATOM 781 C C . MET A 1 97 ? 17.720 -8.977 -18.280 1.00 75.12 97 MET A C 1
ATOM 783 O O . MET A 1 97 ? 18.632 -8.404 -17.694 1.00 75.12 97 MET A O 1
ATOM 787 N N . GLU A 1 98 ? 17.662 -10.301 -18.440 1.00 79.06 98 GLU A N 1
ATOM 788 C CA . GLU A 1 98 ? 18.724 -11.240 -18.049 1.00 79.06 98 GLU A CA 1
ATOM 789 C C . GLU A 1 98 ? 19.879 -11.280 -19.069 1.00 79.06 98 GLU A C 1
ATOM 791 O O . GLU A 1 98 ? 20.980 -11.723 -18.740 1.00 79.06 98 GLU A O 1
ATOM 796 N N . ASP A 1 99 ? 19.661 -10.792 -20.296 1.00 81.94 99 ASP A N 1
ATOM 797 C CA . ASP A 1 99 ? 20.690 -10.768 -21.334 1.00 81.94 99 ASP A CA 1
ATOM 798 C C . ASP A 1 99 ? 21.828 -9.788 -20.971 1.00 81.94 99 ASP A C 1
ATOM 800 O O . ASP A 1 99 ? 21.624 -8.594 -20.731 1.00 81.94 99 ASP A O 1
ATOM 804 N N . GLU A 1 100 ? 23.078 -10.261 -21.017 1.00 68.94 100 GLU A N 1
ATOM 805 C CA . GLU A 1 100 ? 24.271 -9.453 -20.701 1.00 68.94 100 GLU A CA 1
ATOM 806 C C . GLU A 1 100 ? 24.387 -8.185 -21.572 1.00 68.94 100 GLU A C 1
ATOM 808 O O . GLU A 1 100 ? 24.866 -7.139 -21.124 1.00 68.94 100 GLU A O 1
ATOM 813 N N . GLU A 1 101 ? 23.902 -8.244 -22.816 1.00 73.81 101 GLU A N 1
ATOM 814 C CA . GLU A 1 101 ? 23.882 -7.108 -23.743 1.00 73.81 101 GLU A CA 1
ATOM 815 C C . GLU A 1 101 ? 22.977 -5.966 -23.253 1.00 73.81 101 GLU A C 1
ATOM 817 O O . GLU A 1 101 ? 23.295 -4.786 -23.449 1.00 73.81 101 GLU A O 1
ATOM 822 N N . PHE A 1 102 ? 21.876 -6.296 -22.571 1.00 74.44 102 PHE A N 1
ATOM 823 C CA . PHE A 1 102 ? 20.981 -5.316 -21.966 1.00 74.44 102 PHE A CA 1
ATOM 824 C C . PHE A 1 102 ? 21.680 -4.582 -20.819 1.00 74.44 102 PHE A C 1
ATOM 826 O O . PHE A 1 102 ? 21.655 -3.347 -20.765 1.00 74.44 102 PHE A O 1
ATOM 833 N N . HIS A 1 103 ? 22.392 -5.315 -19.960 1.00 74.81 103 HIS A N 1
ATOM 834 C CA . HIS A 1 103 ? 23.187 -4.727 -18.884 1.00 74.81 103 HIS A CA 1
ATOM 835 C C . HIS A 1 103 ? 24.287 -3.805 -19.416 1.00 74.81 103 HIS A C 1
ATOM 837 O O . HIS A 1 103 ? 24.420 -2.680 -18.936 1.00 74.81 103 HIS A O 1
ATOM 843 N N . ILE A 1 104 ? 25.013 -4.210 -20.461 1.00 75.94 104 ILE A N 1
ATOM 844 C CA . ILE A 1 104 ? 26.051 -3.377 -21.090 1.00 75.94 104 ILE A CA 1
ATOM 845 C C . ILE A 1 104 ? 25.454 -2.078 -21.658 1.00 75.94 104 ILE A C 1
ATOM 847 O O . ILE A 1 104 ? 26.027 -0.996 -21.491 1.00 75.94 104 ILE A O 1
ATOM 851 N N . ASN A 1 105 ? 24.286 -2.152 -22.301 1.00 78.19 105 ASN A N 1
ATOM 852 C CA . ASN A 1 105 ? 23.607 -0.976 -22.848 1.00 78.19 105 ASN A CA 1
ATOM 853 C C . ASN A 1 105 ? 23.147 -0.019 -21.736 1.00 78.19 105 ASN A C 1
ATOM 855 O O . ASN A 1 105 ? 23.425 1.181 -21.806 1.00 78.19 105 ASN A O 1
ATOM 859 N N . ILE A 1 106 ? 22.526 -0.541 -20.675 1.00 79.25 106 ILE A N 1
ATOM 860 C CA . ILE A 1 106 ? 22.142 0.243 -19.492 1.00 79.25 106 ILE A CA 1
ATOM 861 C C . ILE A 1 106 ? 23.376 0.913 -18.880 1.00 79.25 106 ILE A C 1
ATOM 863 O O . ILE A 1 106 ? 23.362 2.119 -18.635 1.00 79.25 106 ILE A O 1
ATOM 867 N N . GLU A 1 107 ? 24.462 0.161 -18.691 1.00 73.94 107 GLU A N 1
ATOM 868 C CA . GLU A 1 107 ? 25.699 0.675 -18.110 1.00 73.94 107 GLU A CA 1
ATOM 869 C C . GLU A 1 107 ? 26.324 1.801 -18.938 1.00 73.94 107 GLU A C 1
ATOM 871 O O . GLU A 1 107 ? 26.873 2.749 -18.373 1.00 73.94 107 GLU A O 1
ATOM 876 N N . SER A 1 108 ? 26.209 1.733 -20.266 1.00 74.75 108 SER A N 1
ATOM 877 C CA . SER A 1 108 ? 26.725 2.762 -21.176 1.00 74.75 108 SER A CA 1
ATOM 878 C C . SER A 1 108 ? 25.955 4.088 -21.116 1.00 74.75 108 SER A C 1
ATOM 880 O O . SER A 1 108 ? 26.484 5.126 -21.513 1.00 74.75 108 SER A O 1
ATOM 882 N N . ARG A 1 109 ? 24.717 4.069 -20.605 1.00 79.94 109 ARG A N 1
ATOM 883 C CA . ARG A 1 109 ? 23.837 5.244 -20.476 1.00 79.94 109 ARG A CA 1
ATOM 884 C C . ARG A 1 109 ? 23.821 5.837 -19.068 1.00 79.94 109 ARG A C 1
ATOM 886 O O . ARG A 1 109 ? 23.073 6.783 -18.816 1.00 79.94 109 ARG A O 1
ATOM 893 N N . LEU A 1 110 ? 24.615 5.295 -18.146 1.00 79.12 110 LEU A N 1
ATOM 894 C CA . LEU A 1 110 ? 24.679 5.805 -16.781 1.00 79.12 110 LEU A CA 1
ATOM 895 C C . LEU A 1 110 ? 25.299 7.216 -16.756 1.00 79.12 110 LEU A C 1
ATOM 897 O O . LEU A 1 110 ? 26.295 7.466 -17.439 1.00 79.12 110 LEU A O 1
ATOM 901 N N . PRO A 1 111 ? 24.755 8.147 -15.953 1.00 83.06 111 PRO A N 1
ATOM 902 C CA . PRO A 1 111 ? 25.343 9.470 -15.788 1.00 83.06 111 PRO A CA 1
ATOM 903 C C . PRO A 1 111 ? 26.772 9.410 -15.237 1.00 83.06 111 PRO A C 1
ATOM 905 O O . PRO A 1 111 ? 27.100 8.550 -14.420 1.00 83.06 111 PRO A O 1
ATOM 908 N N . ALA A 1 112 ? 27.604 10.386 -15.611 1.00 76.81 112 ALA A N 1
ATOM 909 C CA . ALA A 1 112 ? 29.015 10.447 -15.211 1.00 76.81 112 ALA A CA 1
ATOM 910 C C . ALA A 1 112 ? 29.242 10.527 -13.686 1.00 76.81 112 ALA A C 1
ATOM 912 O O . ALA A 1 112 ? 30.323 10.203 -13.207 1.00 76.81 112 ALA A O 1
ATOM 913 N N . TYR A 1 113 ? 28.230 10.946 -12.923 1.00 85.88 113 TYR A N 1
ATOM 914 C CA . TYR A 1 113 ? 28.261 11.025 -11.460 1.00 85.88 113 TYR A CA 1
ATOM 915 C C . TYR A 1 113 ? 27.749 9.753 -10.764 1.00 85.88 113 TYR A C 1
ATOM 917 O O . TYR A 1 113 ? 27.521 9.770 -9.556 1.00 85.88 113 TYR A O 1
ATOM 925 N N . ASN A 1 114 ? 27.524 8.654 -11.490 1.00 81.62 114 ASN A N 1
ATOM 926 C CA . ASN A 1 114 ? 27.092 7.408 -10.870 1.00 81.62 114 ASN A CA 1
ATOM 927 C C . ASN A 1 114 ? 28.202 6.830 -9.972 1.00 81.62 114 ASN A C 1
ATOM 929 O O . ASN A 1 114 ? 29.277 6.469 -10.445 1.00 81.62 114 ASN A O 1
ATOM 933 N N . THR A 1 115 ? 27.923 6.730 -8.674 1.00 79.50 115 THR A N 1
ATOM 934 C CA . THR A 1 115 ? 28.831 6.198 -7.647 1.00 79.50 115 THR A CA 1
ATOM 935 C C . THR A 1 115 ? 28.587 4.722 -7.323 1.00 79.50 115 THR A C 1
ATOM 937 O O . THR A 1 115 ? 29.252 4.174 -6.443 1.00 79.50 115 THR A O 1
ATOM 940 N N . ARG A 1 116 ? 27.647 4.055 -8.008 1.00 80.62 116 ARG A N 1
ATOM 941 C CA . ARG A 1 116 ? 27.336 2.638 -7.785 1.00 80.62 116 ARG A CA 1
ATOM 942 C C . ARG A 1 116 ? 28.570 1.783 -8.084 1.00 80.62 116 ARG A C 1
ATOM 944 O O . ARG A 1 116 ? 29.100 1.793 -9.194 1.00 80.62 116 ARG A O 1
ATOM 951 N N . VAL A 1 117 ? 29.023 1.035 -7.082 1.00 70.06 117 VAL A N 1
ATOM 952 C CA . VAL A 1 117 ? 30.145 0.102 -7.221 1.00 70.06 117 VAL A CA 1
ATOM 953 C C . VAL A 1 117 ? 29.690 -1.064 -8.095 1.00 70.06 117 VAL A C 1
ATOM 955 O O . VAL A 1 117 ? 28.720 -1.743 -7.762 1.00 70.06 117 VAL A O 1
ATOM 958 N N . LYS A 1 118 ? 30.377 -1.293 -9.220 1.00 66.44 118 LYS A N 1
ATOM 959 C CA . LYS A 1 118 ? 30.162 -2.488 -10.040 1.00 66.44 118 LYS A CA 1
ATOM 960 C C . LYS A 1 118 ? 30.683 -3.697 -9.271 1.00 66.44 118 LYS A C 1
ATOM 962 O O . LYS A 1 118 ? 31.890 -3.821 -9.065 1.00 66.44 118 LYS A O 1
ATOM 967 N N . LEU A 1 119 ? 29.776 -4.557 -8.827 1.00 58.50 119 LEU A N 1
ATOM 968 C CA . LEU A 1 119 ? 30.130 -5.878 -8.325 1.00 58.50 119 LEU A CA 1
ATOM 969 C C . LEU A 1 119 ? 30.450 -6.727 -9.557 1.00 58.50 119 LEU A C 1
ATOM 971 O O . LEU A 1 119 ? 29.647 -6.795 -10.482 1.00 58.50 119 LEU A O 1
ATOM 975 N N . SER A 1 120 ? 31.659 -7.281 -9.638 1.00 56.81 120 SER A N 1
ATOM 976 C CA . SER A 1 120 ? 31.990 -8.189 -10.735 1.00 56.81 120 SER A CA 1
ATOM 977 C C . SER A 1 120 ? 31.190 -9.482 -10.570 1.00 56.81 120 SER A C 1
ATOM 979 O O . SER A 1 120 ? 31.068 -9.986 -9.458 1.00 56.81 120 SER A O 1
ATOM 981 N N . THR A 1 121 ? 30.716 -10.071 -11.666 1.00 58.31 121 THR A N 1
ATOM 982 C CA . THR A 1 121 ? 30.104 -11.419 -11.683 1.00 58.31 121 THR A CA 1
ATOM 983 C C . THR A 1 121 ? 31.036 -12.492 -11.104 1.00 58.31 121 THR A C 1
ATOM 985 O O . THR A 1 121 ? 30.602 -13.494 -10.549 1.00 58.31 121 THR A O 1
ATOM 988 N N . GLN A 1 122 ? 32.353 -12.258 -11.139 1.00 53.00 122 GLN A N 1
ATOM 989 C CA . GLN A 1 122 ? 33.334 -13.089 -10.433 1.00 53.00 122 GLN A CA 1
ATOM 990 C C . GLN A 1 122 ? 33.163 -13.062 -8.910 1.00 53.00 122 GLN A C 1
ATOM 992 O O . GLN A 1 122 ? 33.432 -14.064 -8.259 1.00 53.00 122 GLN A O 1
ATOM 997 N N . LEU A 1 123 ? 32.743 -11.930 -8.341 1.00 54.56 123 LEU A N 1
ATOM 998 C CA . LEU A 1 123 ? 32.440 -11.810 -6.919 1.00 54.56 123 LEU A CA 1
ATOM 999 C C . LEU A 1 123 ? 31.209 -12.654 -6.569 1.00 54.56 123 LEU A C 1
ATOM 1001 O O . LEU A 1 123 ? 31.228 -13.361 -5.572 1.00 54.56 123 LEU A O 1
ATOM 1005 N N . GLU A 1 124 ? 30.194 -12.637 -7.432 1.00 53.56 124 GLU A N 1
ATOM 1006 C CA . GLU A 1 124 ? 28.961 -13.427 -7.320 1.00 53.56 124 GLU A CA 1
ATOM 1007 C C . GLU A 1 124 ? 29.245 -14.938 -7.306 1.00 53.56 124 GLU A C 1
ATOM 1009 O O . GLU A 1 124 ? 28.759 -15.644 -6.430 1.00 53.56 124 GLU A O 1
ATOM 1014 N N . ASN A 1 125 ? 30.142 -15.418 -8.176 1.00 54.09 125 ASN A N 1
ATOM 1015 C CA . ASN A 1 125 ? 30.600 -16.814 -8.157 1.00 54.09 125 ASN A CA 1
ATOM 1016 C C . ASN A 1 125 ? 31.385 -17.179 -6.884 1.00 54.09 125 ASN A C 1
ATOM 1018 O O . ASN A 1 125 ? 31.298 -18.312 -6.425 1.00 54.09 125 ASN A O 1
ATOM 1022 N N . ILE A 1 126 ? 32.141 -16.241 -6.303 1.00 55.12 126 ILE A N 1
ATOM 1023 C CA . ILE A 1 126 ? 32.871 -16.468 -5.043 1.00 55.12 126 ILE A CA 1
ATOM 1024 C C . ILE A 1 126 ? 31.898 -16.558 -3.858 1.00 55.12 126 ILE A C 1
ATOM 1026 O O . ILE A 1 126 ? 32.113 -17.388 -2.977 1.00 55.12 126 ILE A O 1
ATOM 1030 N N . TYR A 1 127 ? 30.835 -15.745 -3.848 1.00 54.41 127 TYR A N 1
ATOM 1031 C CA . TYR A 1 127 ? 29.761 -15.843 -2.853 1.00 54.41 127 TYR A CA 1
ATOM 1032 C C . TYR A 1 127 ? 28.941 -17.135 -3.031 1.00 54.41 127 TYR A C 1
ATOM 1034 O O . TYR A 1 127 ? 28.672 -17.833 -2.057 1.00 54.41 127 TYR A O 1
ATOM 1042 N N . ALA A 1 128 ? 28.639 -17.528 -4.272 1.00 56.72 128 ALA A N 1
ATOM 1043 C CA . ALA A 1 128 ? 27.939 -18.779 -4.569 1.00 56.72 128 ALA A CA 1
ATOM 1044 C C . ALA A 1 128 ? 28.768 -20.036 -4.222 1.00 56.72 128 ALA A C 1
ATOM 1046 O O . ALA A 1 128 ? 28.213 -21.026 -3.752 1.00 56.72 128 ALA A O 1
ATOM 1047 N N . GLU A 1 129 ? 30.097 -20.013 -4.397 1.00 49.19 129 GLU A N 1
ATOM 1048 C CA . GLU A 1 129 ? 30.983 -21.089 -3.920 1.00 49.19 129 GLU A CA 1
ATOM 1049 C C . GLU A 1 129 ? 31.092 -21.135 -2.385 1.00 49.19 129 GLU A C 1
ATOM 1051 O O . GLU A 1 129 ? 31.322 -22.213 -1.831 1.00 49.19 129 GLU A O 1
ATOM 1056 N N . SER A 1 130 ? 30.929 -20.006 -1.678 1.00 51.22 130 SER A N 1
ATOM 1057 C CA . SER A 1 130 ? 30.947 -19.986 -0.206 1.00 51.22 130 SER A CA 1
ATOM 1058 C C . SER A 1 130 ? 29.645 -20.460 0.445 1.00 51.22 130 SER A C 1
ATOM 1060 O O . SER A 1 130 ? 29.695 -20.964 1.564 1.00 51.22 130 SER A O 1
ATOM 1062 N N . GLU A 1 131 ? 28.517 -20.391 -0.264 1.00 46.41 131 GLU A N 1
ATOM 1063 C CA . GLU A 1 131 ? 27.199 -20.874 0.190 1.00 46.41 131 GLU A CA 1
ATOM 1064 C C . GLU A 1 131 ? 27.104 -22.410 0.293 1.00 46.41 131 GLU A C 1
ATOM 1066 O O . GLU A 1 131 ? 26.210 -22.956 0.933 1.00 46.41 131 GLU A O 1
ATOM 1071 N N . SER A 1 132 ? 28.062 -23.163 -0.265 1.00 48.88 132 SER A N 1
ATOM 1072 C 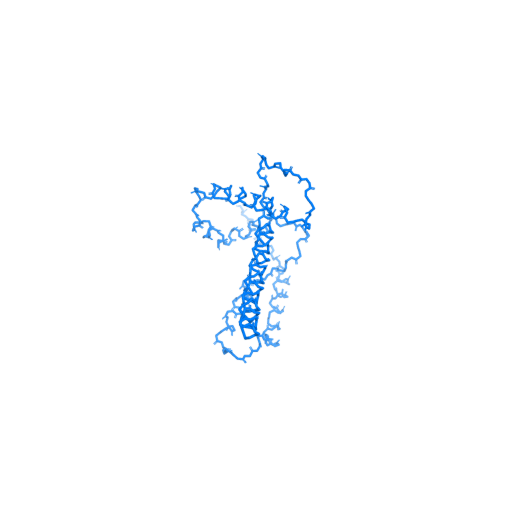CA . SER A 1 132 ? 28.083 -24.628 -0.115 1.00 48.88 132 SER A CA 1
ATOM 1073 C C . SER A 1 132 ? 28.565 -25.102 1.271 1.00 48.88 132 SER A C 1
ATOM 1075 O O . SER A 1 132 ? 28.670 -26.314 1.491 1.00 48.88 132 SER A O 1
ATOM 1077 N N . SER A 1 133 ? 28.896 -24.203 2.208 1.00 52.69 133 SER A N 1
ATOM 1078 C CA . SER A 1 133 ? 29.468 -24.581 3.504 1.00 52.69 133 SER A CA 1
ATOM 1079 C C . SER A 1 133 ? 28.843 -23.854 4.703 1.00 52.69 133 SER A C 1
ATOM 1081 O O . SER A 1 133 ? 29.424 -22.907 5.222 1.00 52.69 133 SER A O 1
ATOM 1083 N N . ARG A 1 134 ? 27.797 -24.499 5.247 1.00 43.28 134 ARG A N 1
ATOM 1084 C CA . ARG A 1 134 ? 27.301 -24.472 6.645 1.00 43.28 134 ARG A CA 1
ATOM 1085 C C . ARG A 1 134 ? 26.499 -23.245 7.117 1.00 43.28 134 ARG A C 1
ATOM 1087 O O . ARG A 1 134 ? 27.028 -22.158 7.289 1.00 43.28 134 ARG A O 1
ATOM 1094 N N . GLU A 1 135 ? 25.258 -23.546 7.500 1.00 47.62 135 GLU A N 1
ATOM 1095 C CA . GLU A 1 135 ? 24.155 -22.689 7.973 1.00 47.62 135 GLU A CA 1
ATOM 1096 C C . GLU A 1 135 ? 24.324 -21.935 9.318 1.00 47.62 135 GLU A C 1
ATOM 1098 O O . GLU A 1 135 ? 23.327 -21.422 9.802 1.00 47.62 135 GLU A O 1
ATOM 1103 N N . ASP A 1 136 ? 25.500 -21.799 9.948 1.00 50.34 136 ASP A N 1
ATOM 1104 C CA . ASP A 1 136 ? 25.545 -21.276 11.342 1.00 50.34 136 ASP A CA 1
ATOM 1105 C C . ASP A 1 136 ? 26.687 -20.295 11.700 1.00 50.34 136 ASP A C 1
ATOM 1107 O O . ASP A 1 136 ? 26.978 -20.085 12.877 1.00 50.34 136 ASP A O 1
ATOM 1111 N N . GLU A 1 137 ? 27.327 -19.628 10.736 1.00 50.47 137 GLU A N 1
ATOM 1112 C CA . GLU A 1 137 ? 28.294 -18.552 11.035 1.00 50.47 137 GLU A CA 1
ATOM 1113 C C . GLU A 1 137 ? 27.861 -17.234 10.374 1.00 50.47 137 GLU A C 1
ATOM 1115 O O . GLU A 1 137 ? 27.432 -17.253 9.218 1.00 50.47 137 GLU A O 1
ATOM 1120 N N . PRO A 1 138 ? 27.972 -16.071 11.055 1.00 48.19 138 PRO A N 1
ATOM 1121 C CA . PRO A 1 138 ? 27.767 -14.789 10.397 1.00 48.19 138 PRO A CA 1
ATOM 1122 C C . PRO A 1 138 ? 28.741 -14.707 9.225 1.00 48.19 138 PRO A C 1
ATOM 1124 O O . PRO A 1 138 ? 29.937 -14.941 9.398 1.00 48.19 138 PRO A O 1
ATOM 1127 N N . GLU A 1 139 ? 28.204 -14.396 8.050 1.00 61.62 139 GLU A N 1
ATOM 1128 C CA . GLU A 1 139 ? 28.843 -14.427 6.734 1.00 61.62 139 GLU A CA 1
ATOM 1129 C C . GLU A 1 139 ? 30.005 -13.413 6.628 1.00 61.62 139 GLU A C 1
ATOM 1131 O O . GLU A 1 139 ? 29.965 -12.396 5.938 1.00 61.62 139 GLU A O 1
ATOM 1136 N N . VAL A 1 140 ? 31.070 -13.644 7.393 1.00 65.75 140 VAL A N 1
ATOM 1137 C CA . VAL A 1 140 ? 32.276 -12.830 7.409 1.00 65.75 140 VAL A CA 1
ATOM 1138 C C . VAL A 1 140 ? 33.270 -13.508 6.486 1.00 65.75 140 VAL A C 1
ATOM 1140 O O . VAL A 1 140 ? 33.895 -14.512 6.830 1.00 65.75 140 VAL A O 1
ATOM 1143 N N . LEU A 1 141 ? 33.440 -12.929 5.296 1.00 65.75 141 LEU A N 1
ATOM 1144 C CA . LEU A 1 141 ? 34.457 -13.355 4.342 1.00 65.75 141 LEU A CA 1
ATOM 1145 C C . LEU A 1 141 ? 35.811 -13.519 5.040 1.00 65.75 141 LEU A C 1
ATOM 1147 O O . LEU A 1 141 ? 36.356 -12.584 5.635 1.00 65.75 141 LEU A O 1
ATOM 1151 N N . SER A 1 142 ? 36.388 -14.715 4.930 1.00 80.38 142 SER A N 1
ATOM 1152 C CA . SER A 1 142 ? 37.705 -14.983 5.499 1.00 80.38 142 SER A CA 1
ATOM 1153 C C . SER A 1 142 ? 38.748 -13.995 4.955 1.00 80.38 142 SER A C 1
ATOM 1155 O O . SER A 1 142 ? 38.739 -13.599 3.785 1.00 80.38 142 SER A O 1
ATOM 1157 N N . ARG A 1 143 ? 39.719 -13.611 5.793 1.00 79.50 143 ARG A N 1
ATOM 1158 C CA . ARG A 1 143 ? 40.800 -12.680 5.413 1.00 79.50 143 ARG A CA 1
ATOM 1159 C C . ARG A 1 143 ? 41.550 -13.123 4.147 1.00 79.50 143 ARG A C 1
ATOM 1161 O O . ARG A 1 143 ? 42.077 -12.285 3.417 1.00 79.50 143 ARG A O 1
ATOM 1168 N N . SER A 1 144 ? 41.632 -14.428 3.890 1.00 79.94 144 SER A N 1
ATOM 1169 C CA . SER A 1 144 ? 42.230 -14.989 2.676 1.00 79.94 144 SER A CA 1
ATOM 1170 C C . SER A 1 144 ? 41.348 -14.777 1.441 1.00 79.94 144 SER A C 1
ATOM 1172 O O . SER A 1 144 ? 41.889 -14.418 0.397 1.00 79.94 144 SER A O 1
ATOM 1174 N N . ALA A 1 145 ? 40.023 -14.920 1.553 1.00 77.00 145 ALA A N 1
ATOM 1175 C CA . ALA A 1 145 ? 39.078 -14.604 0.481 1.00 77.00 145 ALA A CA 1
ATOM 1176 C C . ALA A 1 145 ? 39.149 -13.116 0.098 1.00 77.00 145 ALA A C 1
ATOM 1178 O O . ALA A 1 145 ? 39.359 -12.790 -1.070 1.00 77.00 145 ALA A O 1
ATOM 1179 N N . ILE A 1 146 ? 39.140 -12.217 1.089 1.00 79.69 146 ILE A N 1
ATOM 1180 C CA . ILE A 1 146 ? 39.273 -10.764 0.870 1.00 79.69 146 ILE A CA 1
ATOM 1181 C C . ILE A 1 146 ? 40.592 -10.420 0.159 1.00 79.69 146 ILE A C 1
ATOM 1183 O O . ILE A 1 146 ? 40.620 -9.581 -0.745 1.00 79.69 146 ILE A O 1
ATOM 1187 N N . LYS A 1 147 ? 41.697 -11.088 0.525 1.00 86.69 147 LYS A N 1
ATOM 1188 C CA . LYS A 1 147 ? 43.000 -10.904 -0.135 1.00 86.69 147 LYS A CA 1
ATOM 1189 C C . LYS A 1 147 ? 42.989 -11.371 -1.587 1.00 86.69 147 LYS A C 1
ATOM 1191 O O . LYS A 1 147 ? 43.524 -10.667 -2.437 1.00 86.69 147 LYS A O 1
ATOM 1196 N N . LYS A 1 148 ? 42.389 -12.529 -1.874 1.00 81.75 148 LYS A N 1
ATOM 1197 C CA . LYS A 1 148 ? 42.271 -13.051 -3.245 1.00 81.75 148 LYS A CA 1
ATOM 1198 C C . LYS A 1 148 ? 41.460 -12.101 -4.130 1.00 81.75 148 LYS A C 1
ATOM 1200 O O . LYS A 1 148 ? 41.905 -11.773 -5.226 1.00 81.75 148 LYS A O 1
ATOM 1205 N N . ILE A 1 149 ? 40.333 -11.602 -3.617 1.00 77.12 149 ILE A N 1
ATOM 1206 C CA . ILE A 1 149 ? 39.478 -10.624 -4.306 1.00 77.12 149 ILE A CA 1
ATOM 1207 C C . ILE A 1 149 ? 40.255 -9.329 -4.573 1.00 77.12 149 ILE A C 1
ATOM 1209 O O . ILE A 1 149 ? 40.325 -8.865 -5.709 1.00 77.12 149 ILE A O 1
ATOM 1213 N N . SER A 1 150 ? 40.905 -8.777 -3.544 1.00 82.44 150 SER A N 1
ATOM 1214 C CA . SER A 1 150 ? 41.711 -7.555 -3.671 1.00 82.44 150 SER A CA 1
ATOM 1215 C C . SER A 1 150 ? 42.824 -7.703 -4.711 1.00 82.44 150 SER A C 1
ATOM 1217 O O . SER A 1 150 ? 43.017 -6.809 -5.533 1.00 82.44 150 SER A O 1
ATOM 1219 N N . GLN A 1 151 ? 43.527 -8.840 -4.716 1.00 82.25 151 GLN A N 1
ATOM 1220 C CA . GLN A 1 151 ? 44.596 -9.103 -5.677 1.00 82.25 151 GLN A CA 1
ATOM 1221 C C . GLN A 1 151 ? 44.058 -9.215 -7.108 1.00 82.25 151 GLN A C 1
ATOM 1223 O O . GLN A 1 151 ? 44.619 -8.604 -8.010 1.00 82.25 151 GLN A O 1
ATOM 1228 N N . SER A 1 152 ? 42.931 -9.903 -7.313 1.00 76.38 152 SER A N 1
ATOM 1229 C CA . SER A 1 152 ? 42.286 -10.015 -8.628 1.00 76.38 152 SER A CA 1
ATOM 1230 C C . SER A 1 152 ? 41.878 -8.651 -9.203 1.00 76.38 152 SER A C 1
ATOM 1232 O O . SER A 1 152 ? 42.110 -8.387 -10.383 1.00 76.38 152 SER A O 1
ATOM 1234 N N . ILE A 1 153 ? 41.351 -7.745 -8.369 1.00 79.50 153 ILE A N 1
ATOM 1235 C CA . ILE A 1 153 ? 41.000 -6.372 -8.776 1.00 79.50 153 ILE A CA 1
ATOM 1236 C C . ILE A 1 153 ? 42.250 -5.580 -9.184 1.00 79.50 153 ILE A C 1
ATOM 1238 O O . ILE A 1 153 ? 42.228 -4.848 -10.179 1.00 79.50 153 ILE A O 1
ATOM 1242 N N . ILE A 1 154 ? 43.342 -5.718 -8.426 1.00 79.44 154 ILE A N 1
ATOM 1243 C CA . ILE A 1 154 ? 44.622 -5.070 -8.737 1.00 79.44 154 ILE A CA 1
ATOM 1244 C C . ILE A 1 154 ? 45.166 -5.609 -10.060 1.00 79.44 154 ILE A C 1
ATOM 1246 O O . ILE A 1 154 ? 45.507 -4.819 -10.937 1.00 79.44 154 ILE A O 1
ATOM 1250 N N . ASP A 1 155 ? 45.184 -6.926 -10.243 1.00 78.25 155 ASP A N 1
ATOM 1251 C CA . ASP A 1 155 ? 45.704 -7.570 -11.447 1.00 78.25 155 ASP A CA 1
ATOM 1252 C C . ASP A 1 155 ? 44.886 -7.190 -12.689 1.00 78.25 155 ASP A C 1
ATOM 1254 O O . ASP A 1 155 ? 45.461 -6.879 -13.734 1.00 78.25 155 ASP A O 1
ATOM 1258 N N . ALA A 1 156 ? 43.555 -7.125 -12.575 1.00 75.00 156 ALA A N 1
ATOM 1259 C CA . ALA A 1 156 ? 42.669 -6.686 -13.652 1.00 75.00 156 ALA A CA 1
ATOM 1260 C C . ALA A 1 156 ? 42.929 -5.229 -14.069 1.00 75.00 156 ALA A C 1
ATOM 1262 O O . ALA A 1 156 ? 42.919 -4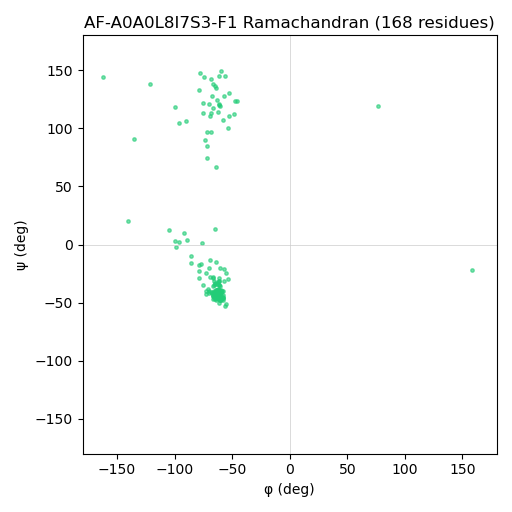.919 -15.258 1.00 75.00 156 ALA A O 1
ATOM 1263 N N . LYS A 1 157 ? 43.215 -4.336 -13.110 1.00 73.25 157 LYS A N 1
ATOM 1264 C CA . LYS A 1 157 ? 43.547 -2.927 -13.389 1.00 73.25 157 LYS A CA 1
ATOM 1265 C C . LYS A 1 157 ? 44.990 -2.714 -13.852 1.00 73.25 157 LYS A C 1
ATOM 1267 O O . LYS A 1 157 ? 45.262 -1.757 -14.572 1.00 73.25 157 LYS A O 1
ATOM 1272 N N . MET A 1 158 ? 45.917 -3.574 -13.433 1.00 69.44 158 MET A N 1
ATOM 1273 C CA . MET A 1 158 ? 47.343 -3.488 -13.770 1.00 69.44 158 MET A CA 1
ATOM 1274 C C . MET A 1 158 ? 47.678 -4.157 -15.107 1.00 69.44 158 MET A C 1
ATOM 1276 O O . MET A 1 158 ? 48.736 -3.885 -15.684 1.00 69.44 158 MET A O 1
ATOM 1280 N N . LYS A 1 159 ? 46.784 -4.997 -15.644 1.00 65.06 159 LYS A N 1
ATOM 1281 C CA . LYS A 1 159 ? 46.926 -5.584 -16.978 1.00 65.06 159 LYS A CA 1
ATOM 1282 C C . LYS A 1 159 ? 46.687 -4.509 -18.041 1.00 65.06 159 LYS A C 1
ATOM 1284 O O . LYS A 1 159 ? 45.589 -4.335 -18.553 1.00 65.06 159 LYS A O 1
ATOM 1289 N N . LYS A 1 160 ? 47.753 -3.769 -18.353 1.00 59.41 160 LYS A N 1
ATOM 1290 C CA . LYS A 1 160 ? 47.831 -2.818 -19.469 1.00 59.41 160 LYS A CA 1
ATOM 1291 C C . LYS A 1 160 ? 47.259 -3.469 -20.731 1.00 59.41 160 LYS A C 1
ATOM 1293 O O . LYS A 1 160 ? 47.762 -4.513 -21.151 1.00 59.41 160 LYS A O 1
ATOM 1298 N N . ASP A 1 161 ? 46.262 -2.830 -21.338 1.00 57.28 161 ASP A N 1
ATOM 1299 C CA . ASP A 1 161 ? 45.792 -3.147 -22.685 1.00 57.28 161 ASP A CA 1
ATOM 1300 C C . ASP A 1 161 ? 46.994 -3.119 -23.635 1.00 57.28 161 ASP A C 1
ATOM 1302 O O . ASP A 1 161 ? 47.497 -2.060 -24.017 1.00 57.28 161 ASP A O 1
ATOM 1306 N N . MET A 1 162 ? 47.522 -4.295 -23.970 1.00 53.47 162 MET A N 1
ATOM 1307 C CA . MET A 1 162 ? 48.546 -4.417 -24.995 1.00 53.47 162 MET A CA 1
ATOM 1308 C C . MET A 1 162 ? 47.840 -4.254 -26.341 1.00 53.47 162 MET A C 1
ATOM 1310 O O . MET A 1 162 ? 47.044 -5.126 -26.708 1.00 53.47 162 MET A O 1
ATOM 1314 N N . PRO A 1 163 ? 48.105 -3.179 -27.106 1.00 52.25 163 PRO A N 1
ATOM 1315 C CA . PRO A 1 163 ? 47.470 -3.005 -28.399 1.00 52.25 163 PRO A CA 1
ATOM 1316 C C . PRO A 1 163 ? 47.868 -4.179 -29.298 1.00 52.25 163 PRO A C 1
ATOM 1318 O O . PRO A 1 163 ? 49.052 -4.413 -29.564 1.00 52.25 163 PRO A O 1
ATOM 1321 N N . ARG A 1 164 ? 46.870 -4.940 -29.768 1.00 58.38 164 ARG A N 1
ATOM 1322 C CA . ARG A 1 164 ? 47.060 -5.994 -30.773 1.00 58.38 164 ARG A CA 1
ATOM 1323 C C . ARG A 1 164 ? 47.796 -5.382 -31.970 1.00 58.38 164 ARG A C 1
ATOM 1325 O O . ARG A 1 164 ? 47.232 -4.564 -32.695 1.00 58.38 164 ARG A O 1
ATOM 1332 N N . ARG A 1 165 ? 49.060 -5.770 -32.190 1.00 56.19 165 ARG A N 1
ATOM 1333 C CA . ARG A 1 165 ? 49.833 -5.368 -33.378 1.00 56.19 165 ARG A CA 1
ATOM 1334 C C . ARG A 1 165 ? 49.064 -5.820 -34.620 1.00 56.19 165 ARG A C 1
ATOM 1336 O O . ARG A 1 165 ? 49.034 -7.009 -34.930 1.00 56.19 165 ARG A O 1
ATOM 1343 N N . ARG A 1 166 ? 48.451 -4.878 -35.343 1.00 57.19 166 ARG A N 1
ATOM 1344 C CA . ARG A 1 166 ? 47.898 -5.140 -36.676 1.00 57.19 166 ARG A CA 1
ATOM 1345 C C . ARG A 1 166 ? 49.064 -5.541 -37.583 1.00 57.19 166 ARG A C 1
ATOM 1347 O O . ARG A 1 166 ? 49.967 -4.738 -37.821 1.00 57.19 166 ARG A O 1
ATOM 1354 N N . LYS A 1 167 ? 49.076 -6.793 -38.051 1.00 55.28 167 LYS A N 1
ATOM 1355 C CA . LYS A 1 167 ? 49.979 -7.228 -39.123 1.00 55.28 167 LYS A CA 1
ATOM 1356 C C . LYS A 1 167 ? 49.642 -6.386 -40.356 1.00 55.28 167 LYS A C 1
ATOM 1358 O O . LYS A 1 167 ? 48.504 -6.419 -40.812 1.00 55.28 167 LYS A O 1
ATOM 1363 N N . LYS A 1 168 ? 50.605 -5.609 -40.857 1.00 50.38 168 LYS A N 1
ATOM 1364 C CA . LYS A 1 168 ? 50.475 -4.956 -42.162 1.00 50.38 168 LYS A CA 1
ATOM 1365 C C . LYS A 1 168 ? 50.508 -6.055 -43.222 1.00 50.38 168 LYS A C 1
ATOM 1367 O O . LYS A 1 168 ? 51.519 -6.743 -43.349 1.00 50.38 168 LYS A O 1
ATOM 1372 N N . THR A 1 169 ? 49.394 -6.250 -43.913 1.00 50.31 169 THR A N 1
ATOM 1373 C CA . THR A 1 169 ? 49.339 -6.999 -45.168 1.00 50.31 169 THR A CA 1
ATOM 1374 C C . THR A 1 169 ? 50.172 -6.253 -46.210 1.00 50.31 169 THR A C 1
ATOM 1376 O O . THR A 1 169 ? 50.144 -5.022 -46.259 1.00 50.31 169 THR A O 1
ATOM 1379 N N . LYS A 1 170 ? 50.984 -7.014 -46.942 1.00 49.94 170 LYS A N 1
ATOM 1380 C CA . LYS A 1 170 ? 51.820 -6.553 -48.051 1.00 49.94 170 LYS A CA 1
ATOM 1381 C C . LYS A 1 170 ? 51.005 -6.554 -49.335 1.00 49.94 170 LYS A C 1
ATOM 1383 O O . LYS A 1 170 ? 50.131 -7.445 -49.432 1.00 49.94 170 LYS A O 1
#

Secondary structure (DSSP, 8-state):
-HHHHHHHHHHHHHHHHHHHHHHHHHHHHHHHHHHHHHHHHHHTTTSPPPTT---SS---TTSHHHHHHHHHHHHHHHHHHHHHHTT--HHHHHHHHHSHHHHHHHHHTS-TT-------HHHHHHHHHHTTS-TTS-----HHHHHHHHHHHHHHHHS-----------

Sequence (170 aa):
MLEEFQEKLQEEETSRSEIENKLEKMSKILLQVKSGIDHLADRLSHLKTPKGYTASTKLSPSSNEYVLDQLALCEEKLLKLMDDFHDVDLEKVQKQMEDEEFHINIESRLPAYNTRVKLSTQLENIYAESESSREDEPEVLSRSAIKKISQSIIDAKMKKDMPRRRKKTK

Organism: Octopus bimaculoides (NCBI:txid37653)

InterPro domains:
  IPR033192 Outer dynein arm-docking complex subunit 3 [PTHR46518] (1-166)

Foldseek 3Di:
DVVVVVVVVVVVVVVVVVVVVVVVVVVVVVVVLLVVLVVLLVVLVPQDQDPPDDQPDPDDPPDPVVSVSSNVSSVVSVVVVCVVCVPPDPVVVVVVCVDVVVVVVVVVPDDPPDPDDDDDVVNVVVVVVVVVDDDDDDPDPPPVNVVVVVVVVVCVVPPPPDPDPDDDDD

Mean predicted aligned error: 17.28 Å

Radius of gyration: 30.71 Å; Cα contacts (8 Å, |Δi|>4): 35; chains: 1; bounding box: 87×47×91 Å

Solvent-accessible surface area (backbone atoms only — not comparable to full-atom values): 10532 Å² total; per-residue (Å²): 110,71,65,60,51,50,52,51,49,52,51,50,53,52,53,49,51,52,51,52,54,50,50,53,52,51,53,52,51,52,51,51,50,51,52,50,46,54,53,49,42,59,74,50,60,85,54,78,78,65,96,79,77,65,76,92,59,96,60,53,87,87,40,75,68,34,56,54,54,48,45,53,52,42,49,56,52,50,52,50,48,51,61,73,44,68,88,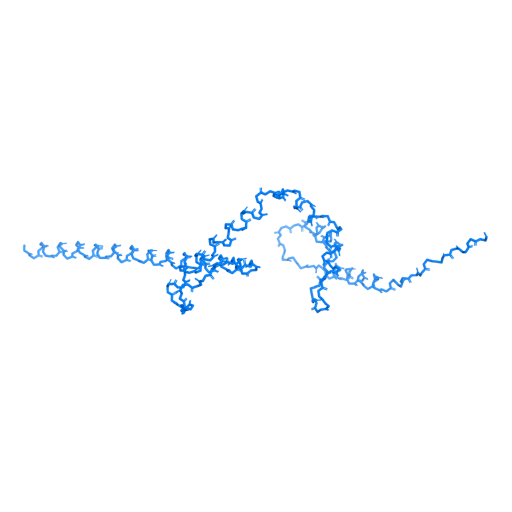52,61,61,69,60,50,52,54,50,65,69,34,68,69,45,52,53,53,55,62,73,68,56,61,94,82,66,79,77,79,83,76,52,72,68,55,54,53,54,52,58,64,53,69,78,63,72,98,85,66,84,92,66,78,48,73,66,56,54,49,53,52,53,50,51,55,50,51,62,72,66,57,69,83,73,77,80,79,76,79,81,82,130

pLDDT: mean 77.79, std 15.05, range [43.28, 97.44]